Protein AF-A0A3P7IN77-F1 (afdb_monomer)

Radius of gyration: 18.6 Å; Cα contacts (8 Å, |Δi|>4): 151; chains: 1; bounding box: 54×44×44 Å

Solvent-accessible surface area (backbone atoms only — not comparable to full-atom values): 8503 Å² total; per-residue (Å²): 142,80,86,75,87,68,77,48,70,75,56,51,41,62,59,44,62,80,47,66,38,28,32,40,75,44,76,40,66,92,80,80,48,25,44,32,43,35,38,22,29,58,76,82,52,92,49,88,78,50,68,56,63,43,76,53,78,65,43,41,65,72,56,47,75,76,45,51,68,70,57,54,53,49,51,50,28,66,74,54,54,34,55,24,33,44,50,96,84,70,47,80,39,50,42,70,59,56,53,47,60,67,58,61,58,82,62,84,70,86,76,85,83,77,77,91,75,79,76,82,81,84,78,92,72,75,82,88,70,76,76,85,83,129

Structure (mmCIF, N/CA/C/O backbone):
data_AF-A0A3P7IN77-F1
#
_entry.id   AF-A0A3P7IN77-F1
#
loop_
_atom_site.group_PDB
_atom_site.id
_atom_site.type_symbol
_atom_site.label_atom_id
_atom_site.label_alt_id
_atom_site.label_comp_id
_atom_site.label_asym_id
_atom_site.label_entity_id
_atom_site.label_seq_id
_atom_site.pdbx_PDB_ins_code
_atom_site.Cartn_x
_atom_site.Cartn_y
_atom_site.Cartn_z
_atom_site.occupancy
_atom_site.B_iso_or_equiv
_atom_site.auth_seq_id
_atom_site.auth_comp_id
_atom_site.auth_asym_id
_atom_site.auth_atom_id
_atom_site.pdbx_PDB_model_num
ATOM 1 N N . MET A 1 1 ? -7.714 -29.548 -8.906 1.00 36.31 1 MET A N 1
ATOM 2 C CA . MET A 1 1 ? -6.753 -28.601 -8.298 1.00 36.31 1 MET A CA 1
ATOM 3 C C . MET A 1 1 ? -6.270 -27.653 -9.384 1.00 36.31 1 MET A C 1
ATOM 5 O O . MET A 1 1 ? -5.584 -28.099 -10.288 1.00 36.31 1 MET A O 1
ATOM 9 N N . GLY A 1 2 ? -6.676 -26.384 -9.330 1.00 31.03 2 GLY A N 1
ATOM 10 C CA . GLY A 1 2 ? -6.288 -25.341 -10.282 1.00 31.03 2 GLY A CA 1
ATOM 11 C C . GLY A 1 2 ? -6.090 -24.024 -9.534 1.00 31.03 2 GLY A C 1
ATOM 12 O O . GLY A 1 2 ? -7.048 -23.322 -9.246 1.00 31.03 2 GLY A O 1
ATOM 13 N N . ILE A 1 3 ? -4.848 -23.811 -9.097 1.00 34.19 3 ILE A N 1
ATOM 14 C CA . ILE A 1 3 ? -4.115 -22.541 -8.980 1.00 34.19 3 ILE A CA 1
ATOM 15 C C . ILE A 1 3 ? -4.899 -21.234 -9.223 1.00 34.19 3 ILE A C 1
ATOM 17 O O . ILE A 1 3 ? -5.283 -20.923 -10.341 1.00 34.19 3 ILE A O 1
ATOM 21 N N . GLY A 1 4 ? -4.986 -20.421 -8.161 1.00 36.00 4 GLY A N 1
ATOM 22 C CA . GLY A 1 4 ? -5.043 -18.960 -8.228 1.00 36.00 4 GLY A CA 1
ATOM 23 C C . GLY A 1 4 ? -6.409 -18.360 -8.541 1.00 36.00 4 GLY A C 1
ATOM 24 O O . GLY A 1 4 ? -6.672 -17.963 -9.670 1.00 36.00 4 GLY A O 1
ATOM 25 N N . THR A 1 5 ? -7.248 -18.158 -7.522 1.00 40.56 5 THR A N 1
ATOM 26 C CA . THR A 1 5 ? -8.313 -17.152 -7.614 1.00 40.56 5 THR A CA 1
ATOM 27 C C . THR A 1 5 ? -7.662 -15.774 -7.750 1.00 40.56 5 THR A C 1
ATOM 29 O O . THR A 1 5 ? -7.420 -15.096 -6.751 1.00 40.56 5 THR A O 1
ATOM 32 N N . THR A 1 6 ? -7.342 -15.347 -8.970 1.00 52.88 6 THR A N 1
ATOM 33 C CA . THR A 1 6 ? -7.071 -13.940 -9.266 1.00 52.88 6 THR A CA 1
ATOM 34 C C . THR A 1 6 ? -8.316 -13.161 -8.863 1.00 52.88 6 THR A C 1
ATOM 36 O O . THR A 1 6 ? -9.374 -13.298 -9.477 1.00 52.88 6 THR A O 1
ATOM 39 N N . PHE A 1 7 ? -8.232 -12.406 -7.767 1.00 58.50 7 PHE A N 1
ATOM 40 C CA . PHE A 1 7 ? -9.326 -11.554 -7.324 1.00 58.50 7 PHE A CA 1
ATOM 41 C C . PHE A 1 7 ? -9.583 -10.500 -8.401 1.00 58.50 7 PHE A C 1
ATOM 43 O O . PHE A 1 7 ? -8.794 -9.573 -8.579 1.00 58.50 7 PHE A O 1
ATOM 50 N N . GLY A 1 8 ? -10.680 -10.668 -9.141 1.00 66.00 8 GLY A N 1
ATOM 51 C CA . GLY A 1 8 ? -11.179 -9.636 -10.040 1.00 66.00 8 GLY A CA 1
ATOM 52 C C . GLY A 1 8 ? -11.510 -8.368 -9.254 1.00 66.00 8 GLY A C 1
ATOM 53 O O . GLY A 1 8 ? -11.942 -8.447 -8.103 1.00 66.00 8 GLY A O 1
ATOM 54 N N . ILE A 1 9 ? -11.320 -7.212 -9.888 1.00 76.31 9 ILE A N 1
ATOM 55 C CA . ILE A 1 9 ? -11.524 -5.873 -9.308 1.00 76.31 9 ILE A CA 1
ATOM 56 C C . ILE A 1 9 ? -12.890 -5.776 -8.603 1.00 76.31 9 ILE A C 1
ATOM 58 O O . ILE A 1 9 ? -12.957 -5.453 -7.424 1.00 76.31 9 ILE A O 1
ATOM 62 N N . SER A 1 10 ? -13.957 -6.244 -9.256 1.00 81.50 10 SER A N 1
ATOM 63 C CA . SER A 1 10 ? -15.320 -6.242 -8.706 1.00 81.50 10 SER A CA 1
ATOM 64 C C . SER A 1 10 ? -15.509 -7.070 -7.429 1.00 81.50 10 SER A C 1
ATOM 66 O O . SER A 1 10 ? -16.397 -6.787 -6.625 1.00 81.50 10 SER A O 1
ATOM 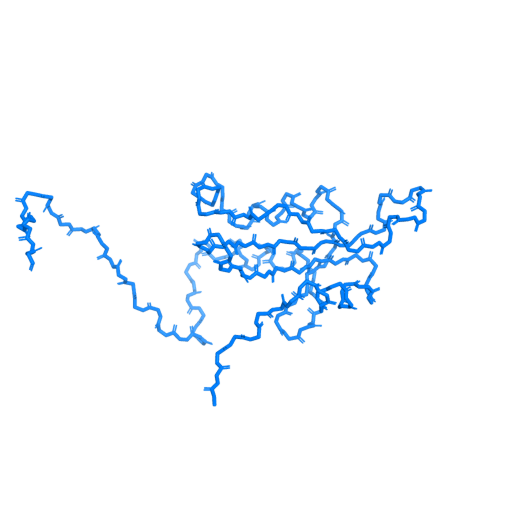68 N N . ARG A 1 11 ? -14.708 -8.123 -7.224 1.00 85.62 11 ARG A N 1
ATOM 69 C CA . ARG A 1 11 ? -14.752 -8.939 -6.002 1.00 85.62 11 ARG A CA 1
ATOM 70 C C . ARG A 1 11 ? -14.004 -8.254 -4.864 1.00 85.62 11 ARG A C 1
ATOM 72 O O . ARG A 1 11 ? -14.456 -8.326 -3.726 1.00 85.62 11 ARG A O 1
ATOM 79 N N . VAL A 1 12 ? -12.880 -7.609 -5.177 1.00 87.25 12 VAL A N 1
ATOM 80 C CA . VAL A 1 12 ? -12.102 -6.806 -4.221 1.00 87.25 12 VAL A CA 1
ATOM 81 C C . VAL A 1 12 ? -12.963 -5.677 -3.669 1.00 87.25 12 VAL A C 1
ATOM 83 O O . VAL A 1 12 ? -12.986 -5.481 -2.455 1.00 87.25 12 VAL A O 1
ATOM 86 N N . ASP A 1 13 ? -13.725 -5.011 -4.537 1.00 89.06 13 ASP A N 1
ATOM 87 C CA . ASP A 1 13 ? -14.597 -3.912 -4.130 1.00 89.06 13 ASP A CA 1
ATOM 88 C C . ASP A 1 13 ? -15.634 -4.364 -3.107 1.00 89.06 13 ASP A C 1
ATOM 90 O O . ASP A 1 13 ? -15.708 -3.809 -2.015 1.00 89.06 13 ASP A O 1
ATOM 94 N N . LYS A 1 14 ? -16.352 -5.452 -3.406 1.00 89.69 14 LYS A N 1
ATOM 95 C CA . LYS A 1 14 ? -17.353 -6.033 -2.497 1.00 89.69 14 LYS A CA 1
ATOM 96 C C . LYS A 1 14 ? -16.769 -6.441 -1.146 1.00 89.69 14 LYS A C 1
ATOM 98 O O . LYS A 1 14 ? -17.439 -6.306 -0.128 1.00 89.69 14 LYS A O 1
ATOM 103 N N . LEU A 1 15 ? -15.541 -6.963 -1.130 1.00 90.25 15 LEU A N 1
ATOM 104 C CA . LEU A 1 15 ? -14.869 -7.339 0.115 1.00 90.25 15 LEU A CA 1
ATOM 105 C C . LEU A 1 15 ? -14.520 -6.098 0.938 1.00 90.25 15 LEU A C 1
ATOM 107 O O . LEU A 1 15 ? -14.836 -6.037 2.122 1.00 90.25 15 LEU A O 1
ATOM 111 N N . LEU A 1 16 ? -13.924 -5.079 0.319 1.00 90.06 16 LEU A N 1
ATOM 112 C CA . LEU A 1 16 ? -13.561 -3.848 1.021 1.00 90.06 16 LEU A CA 1
ATOM 113 C C . LEU A 1 16 ? -14.779 -3.020 1.432 1.00 90.06 16 LEU A C 1
ATOM 115 O O . LEU A 1 16 ? -14.742 -2.371 2.475 1.00 90.06 16 LEU A O 1
ATOM 119 N N . GLU A 1 17 ? -15.881 -3.065 0.683 1.00 89.38 17 GLU A N 1
ATOM 120 C CA . GLU A 1 17 ? -17.133 -2.384 1.026 1.00 89.38 17 GLU A CA 1
ATOM 121 C C . GLU A 1 17 ? -17.641 -2.740 2.431 1.00 89.38 17 GLU A C 1
ATOM 123 O O . GLU A 1 17 ? -18.166 -1.864 3.122 1.00 89.38 17 GLU A O 1
ATOM 128 N N . GLN A 1 18 ? -17.391 -3.965 2.898 1.00 89.06 18 GLN A N 1
ATOM 129 C CA . GLN A 1 18 ? -17.789 -4.450 4.225 1.00 89.06 18 GLN A CA 1
ATOM 130 C C . GLN A 1 18 ? -16.964 -3.854 5.377 1.00 89.06 18 GLN A C 1
ATOM 132 O O . GLN A 1 18 ? -17.322 -4.002 6.547 1.00 89.06 18 GLN A O 1
ATOM 137 N N . HIS A 1 19 ? -15.871 -3.152 5.074 1.00 89.38 19 HIS A N 1
ATOM 138 C CA . HIS A 1 19 ? -14.937 -2.630 6.065 1.00 89.38 19 HIS A CA 1
ATOM 139 C C . HIS A 1 19 ? -14.861 -1.102 6.028 1.00 89.38 19 HIS A C 1
ATOM 141 O O . HIS A 1 19 ? -15.042 -0.473 4.990 1.00 89.38 19 HIS A O 1
ATOM 147 N N . LYS A 1 20 ? -14.594 -0.474 7.182 1.00 88.00 20 LYS A N 1
ATOM 148 C CA . LYS A 1 20 ? -14.452 0.995 7.292 1.00 88.00 20 LYS A CA 1
ATOM 149 C C . LYS A 1 20 ? -13.040 1.489 6.963 1.00 88.00 20 LYS A C 1
ATOM 151 O O . LYS A 1 20 ? -12.863 2.618 6.526 1.00 88.00 20 LYS A O 1
ATOM 156 N N . SER A 1 21 ? -12.035 0.658 7.207 1.00 91.88 21 SER A N 1
ATOM 157 C CA . SER A 1 21 ? -10.631 0.974 6.965 1.00 91.88 21 SER A CA 1
ATOM 158 C C . SER A 1 21 ? -9.910 -0.333 6.675 1.00 91.88 21 SER A C 1
ATOM 160 O O . SER A 1 21 ? -9.718 -1.124 7.590 1.00 91.88 21 SER A O 1
ATOM 162 N N . ALA A 1 22 ? -9.605 -0.620 5.417 1.00 94.31 22 ALA A N 1
ATOM 163 C CA . ALA A 1 22 ? -8.938 -1.857 5.036 1.00 94.31 22 ALA A CA 1
ATOM 164 C C . ALA A 1 22 ? -8.220 -1.720 3.691 1.00 94.31 22 ALA A C 1
ATOM 166 O O . ALA A 1 22 ? -8.617 -0.910 2.852 1.00 94.31 22 ALA A O 1
ATOM 167 N N . LEU A 1 23 ? -7.196 -2.544 3.474 1.00 95.00 23 LEU A N 1
ATOM 168 C CA . LEU A 1 23 ? -6.566 -2.723 2.171 1.00 95.00 23 LEU A CA 1
ATOM 169 C C . LEU A 1 23 ? -6.489 -4.194 1.769 1.00 95.00 23 LEU A C 1
ATOM 171 O O . LEU A 1 23 ? -6.422 -5.087 2.614 1.00 95.00 23 LEU A O 1
ATOM 175 N N . ILE A 1 24 ? -6.473 -4.432 0.463 1.00 94.75 24 ILE A N 1
ATOM 176 C CA . ILE A 1 24 ? -6.218 -5.733 -0.157 1.00 94.75 24 ILE A CA 1
ATOM 177 C C . ILE A 1 24 ? -5.049 -5.589 -1.125 1.00 94.75 24 ILE A C 1
ATOM 179 O O . ILE A 1 24 ? -4.970 -4.617 -1.880 1.00 94.75 24 ILE A O 1
ATOM 183 N N . MET A 1 25 ? -4.174 -6.593 -1.129 1.00 93.38 25 MET A N 1
ATOM 184 C CA . MET A 1 25 ? -3.137 -6.768 -2.141 1.00 93.38 25 MET A CA 1
ATOM 185 C C . MET A 1 25 ? -3.520 -7.898 -3.095 1.00 93.38 25 MET A C 1
ATOM 187 O O . MET A 1 25 ? -3.996 -8.951 -2.665 1.00 93.38 25 MET A O 1
ATOM 191 N N . ARG A 1 26 ? -3.282 -7.702 -4.392 1.00 89.56 26 ARG A N 1
ATOM 192 C CA . ARG A 1 26 ? -3.478 -8.734 -5.418 1.00 89.56 26 ARG A CA 1
ATOM 193 C C . ARG A 1 26 ? -2.313 -8.760 -6.394 1.00 89.56 26 ARG A C 1
ATOM 195 O O . ARG A 1 26 ? -1.786 -7.714 -6.759 1.00 89.56 26 ARG A O 1
ATOM 202 N N . LEU A 1 27 ? -1.967 -9.950 -6.869 1.00 87.62 27 LEU A N 1
ATOM 203 C CA . LEU A 1 27 ? -1.075 -10.109 -8.013 1.00 87.62 27 LEU A CA 1
ATOM 204 C C . LEU A 1 27 ? -1.870 -9.957 -9.313 1.00 87.62 27 LEU A C 1
ATOM 206 O O . LEU A 1 27 ? -3.001 -10.438 -9.423 1.00 87.62 27 LEU A O 1
ATOM 210 N N . SER A 1 28 ? -1.279 -9.280 -10.291 1.00 83.19 28 SER A N 1
ATOM 211 C CA . SER A 1 28 ? -1.863 -9.031 -11.606 1.00 83.19 28 SER A CA 1
ATOM 212 C C . SER A 1 28 ? -0.850 -9.335 -12.703 1.00 83.19 28 SER A C 1
ATOM 214 O O . SER A 1 28 ? 0.267 -8.834 -12.668 1.00 83.19 28 SER A O 1
ATOM 216 N N . PHE A 1 29 ? -1.240 -10.115 -13.712 1.00 78.88 29 PHE A N 1
ATOM 217 C CA . PHE A 1 29 ? -0.368 -10.450 -14.849 1.00 78.88 29 PHE A CA 1
ATOM 218 C C . PHE A 1 29 ? -0.573 -9.553 -16.073 1.00 78.88 29 PHE A C 1
ATOM 220 O O . PHE A 1 29 ? 0.150 -9.695 -17.052 1.00 78.88 29 PHE A O 1
ATOM 227 N N . VAL A 1 30 ? -1.515 -8.604 -16.012 1.00 72.81 30 VAL A N 1
ATOM 228 C CA . VAL A 1 30 ? -1.908 -7.748 -17.150 1.00 72.81 30 VAL A CA 1
ATOM 229 C C . VAL A 1 30 ? -0.717 -6.992 -17.760 1.00 72.81 30 VAL A C 1
ATOM 231 O O . VAL A 1 30 ? -0.705 -6.740 -18.957 1.00 72.81 30 VAL A O 1
ATOM 234 N N . THR A 1 31 ? 0.305 -6.676 -16.961 1.00 68.12 31 THR A N 1
ATOM 235 C CA . THR A 1 31 ? 1.492 -5.912 -17.382 1.00 68.12 31 THR A CA 1
ATOM 236 C C . THR A 1 31 ? 2.806 -6.602 -16.991 1.00 68.12 31 THR A C 1
ATOM 238 O O . THR A 1 31 ? 3.742 -5.939 -16.555 1.00 68.12 31 THR A O 1
ATOM 241 N N . GLY A 1 32 ? 2.878 -7.935 -17.082 1.00 70.31 32 GLY A N 1
ATOM 242 C CA . GLY A 1 32 ? 4.124 -8.675 -16.807 1.00 70.31 32 GLY A CA 1
ATOM 243 C C . GLY A 1 32 ? 4.398 -8.979 -15.327 1.00 70.31 32 GLY A C 1
ATOM 244 O O . GLY A 1 32 ? 5.537 -9.245 -14.962 1.00 70.31 32 GLY A O 1
ATOM 245 N N . GLY A 1 33 ? 3.359 -8.976 -14.485 1.00 82.25 33 GLY A N 1
ATOM 246 C CA . GLY A 1 33 ? 3.462 -9.285 -13.055 1.00 82.25 33 GLY A CA 1
ATOM 247 C C . GLY A 1 33 ? 3.628 -8.028 -12.204 1.00 82.25 33 GLY A C 1
ATOM 248 O O . GLY A 1 33 ? 4.716 -7.477 -12.076 1.00 82.25 33 GLY A O 1
ATOM 249 N N . THR A 1 34 ? 2.532 -7.574 -11.605 1.00 89.44 34 THR A N 1
ATOM 250 C CA . THR A 1 34 ? 2.483 -6.396 -10.735 1.00 89.44 34 THR A CA 1
ATOM 251 C C . THR A 1 34 ? 1.698 -6.687 -9.464 1.00 89.44 34 THR A C 1
ATOM 253 O O . THR A 1 34 ? 0.828 -7.565 -9.432 1.00 89.44 34 THR A O 1
ATOM 256 N N . ILE A 1 35 ? 2.000 -5.941 -8.403 1.00 91.81 35 ILE A N 1
ATOM 257 C CA . ILE A 1 35 ? 1.232 -5.956 -7.157 1.00 91.81 35 ILE A CA 1
ATOM 258 C C . ILE A 1 35 ? 0.269 -4.776 -7.203 1.00 91.81 35 ILE A C 1
ATOM 260 O O . ILE A 1 35 ? 0.686 -3.624 -7.264 1.00 91.81 35 ILE A O 1
ATOM 264 N N . CYS A 1 36 ? -1.030 -5.039 -7.182 1.00 92.06 36 CYS A N 1
ATOM 265 C CA . CYS A 1 36 ? -2.034 -3.988 -7.100 1.00 92.06 36 CYS A CA 1
ATOM 266 C C . CYS A 1 36 ? -2.550 -3.874 -5.670 1.00 92.06 36 CYS A C 1
ATOM 268 O O . CYS A 1 36 ? -2.864 -4.882 -5.029 1.00 92.06 36 CYS A O 1
ATOM 270 N N . PHE A 1 37 ? -2.709 -2.637 -5.218 1.00 93.69 37 PHE A N 1
ATOM 271 C CA . PHE A 1 37 ? -3.314 -2.308 -3.938 1.00 93.69 37 PHE A CA 1
ATOM 272 C C . PHE A 1 37 ? -4.713 -1.758 -4.168 1.00 93.69 37 PHE A C 1
ATOM 274 O O . PHE A 1 37 ? -4.977 -1.035 -5.131 1.00 93.69 37 PHE A O 1
ATOM 281 N N . THR A 1 38 ? -5.639 -2.117 -3.294 1.00 93.50 38 THR A N 1
ATOM 282 C CA . THR A 1 38 ? -6.944 -1.463 -3.218 1.00 93.50 38 THR A CA 1
ATOM 283 C C . THR A 1 38 ? -7.204 -1.105 -1.774 1.00 93.50 38 THR A C 1
ATOM 285 O O . THR A 1 38 ? -7.045 -1.953 -0.898 1.00 93.50 38 THR A O 1
ATOM 288 N N . VAL A 1 39 ? -7.551 0.152 -1.533 1.00 93.31 39 VAL A N 1
ATOM 289 C CA . VAL A 1 39 ? -7.683 0.729 -0.197 1.00 93.31 39 VAL A CA 1
ATOM 290 C C . VAL A 1 39 ? -9.089 1.270 -0.005 1.00 93.31 39 VAL A C 1
ATOM 292 O O . VAL A 1 39 ? -9.710 1.773 -0.935 1.00 93.31 39 VAL A O 1
ATOM 295 N N . LYS A 1 40 ? -9.600 1.193 1.215 1.00 91.56 40 LYS A N 1
ATOM 296 C CA . LYS A 1 40 ? -10.774 1.943 1.652 1.00 91.56 40 LYS A CA 1
ATOM 297 C C . LYS A 1 40 ? -10.475 2.506 3.027 1.00 91.56 40 LYS A C 1
ATOM 299 O O . LYS A 1 40 ? -10.033 1.766 3.904 1.00 91.56 40 LYS A O 1
ATOM 304 N N . SER A 1 41 ? -10.742 3.790 3.232 1.00 86.12 41 SER A N 1
ATOM 305 C CA . SER A 1 41 ? -10.548 4.451 4.518 1.00 86.12 41 SER A CA 1
ATOM 306 C C . SER A 1 41 ? -11.544 5.588 4.690 1.00 86.12 41 SER A C 1
ATOM 308 O O . SER A 1 41 ? -11.685 6.431 3.814 1.00 86.12 41 SER A O 1
ATOM 310 N N . THR A 1 42 ? -12.214 5.639 5.840 1.00 80.19 42 THR A N 1
ATOM 311 C CA . THR A 1 42 ? -13.086 6.7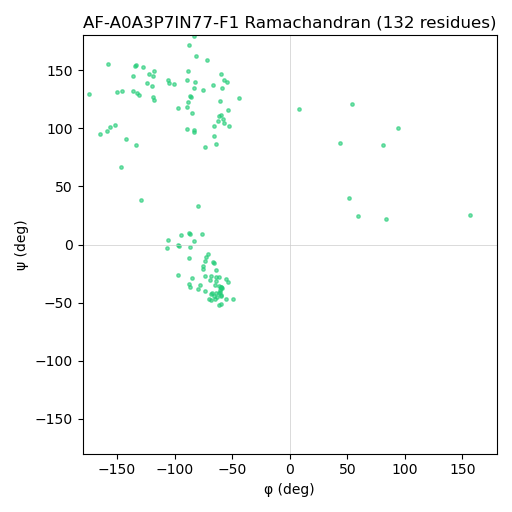65 6.215 1.00 80.19 42 THR A CA 1
ATOM 312 C C . THR A 1 42 ? -12.329 7.892 6.923 1.00 80.19 42 THR A C 1
ATOM 314 O O . THR A 1 42 ? -12.947 8.763 7.521 1.00 80.19 42 THR A O 1
ATOM 317 N N . ALA A 1 43 ? -10.994 7.860 6.961 1.00 69.81 43 ALA A N 1
ATOM 318 C CA . ALA A 1 43 ? -10.211 8.869 7.676 1.00 69.81 43 ALA A CA 1
ATOM 319 C C . ALA A 1 43 ? -10.174 10.226 6.952 1.00 69.81 43 ALA A C 1
ATOM 321 O O . ALA A 1 43 ? -10.044 11.258 7.601 1.00 69.81 43 ALA A O 1
ATOM 322 N N . HIS A 1 44 ? -10.317 10.217 5.623 1.00 61.09 44 HIS A N 1
ATOM 323 C CA .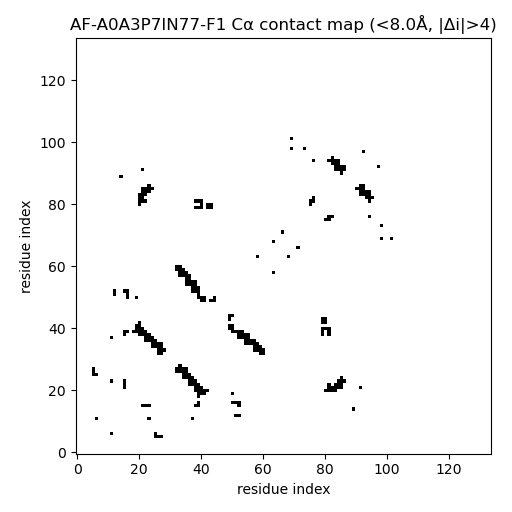 HIS A 1 44 ? -10.259 11.411 4.772 1.00 61.09 44 HIS A CA 1
ATOM 324 C C . HIS A 1 44 ? -11.644 12.023 4.482 1.00 61.09 44 HIS A C 1
ATOM 326 O O . HIS A 1 44 ? -11.770 12.920 3.651 1.00 61.09 44 HIS A O 1
ATOM 332 N N . THR A 1 45 ? -12.717 11.555 5.135 1.00 56.00 45 THR A N 1
ATOM 333 C CA . THR A 1 45 ? -14.089 11.956 4.781 1.00 56.00 45 THR A CA 1
ATOM 334 C C . THR A 1 45 ? -14.556 13.204 5.536 1.00 56.00 45 THR A C 1
ATOM 336 O O . THR A 1 45 ? -15.065 13.106 6.652 1.00 56.00 45 THR A O 1
ATOM 339 N N . LEU A 1 46 ? -14.478 14.358 4.868 1.00 56.19 46 LEU A N 1
ATOM 340 C CA . LEU A 1 46 ? -15.532 15.388 4.919 1.00 56.19 46 LEU A CA 1
ATOM 341 C C . LEU A 1 46 ? -16.622 15.134 3.849 1.00 56.19 46 LEU A C 1
ATOM 343 O O . LEU A 1 46 ? -17.684 15.742 3.904 1.00 56.19 46 LEU A O 1
ATOM 347 N N . ASP A 1 47 ? -16.383 14.218 2.899 1.00 54.28 47 ASP A N 1
ATOM 348 C CA . ASP A 1 47 ? -17.258 13.944 1.751 1.00 54.28 47 ASP A CA 1
ATOM 349 C C . ASP A 1 47 ? -17.775 12.488 1.755 1.00 54.28 47 ASP A C 1
ATOM 351 O O . ASP A 1 47 ? -17.004 11.526 1.825 1.00 54.28 47 ASP A O 1
ATOM 355 N N . HIS A 1 48 ? -19.095 12.304 1.664 1.00 52.50 48 HIS A N 1
ATOM 356 C CA . HIS A 1 48 ? -19.779 11.003 1.714 1.00 52.50 48 HIS A CA 1
ATOM 357 C C . HIS A 1 48 ? -19.485 10.091 0.506 1.00 52.50 48 HIS A C 1
ATOM 359 O O . HIS A 1 48 ? -19.727 8.879 0.573 1.00 52.50 48 HIS A O 1
ATOM 365 N N . ARG A 1 49 ? -18.920 10.634 -0.585 1.00 53.78 49 ARG A N 1
ATOM 366 C CA . ARG A 1 49 ? -18.445 9.838 -1.734 1.00 53.78 49 ARG A CA 1
ATOM 367 C C . ARG A 1 49 ? -17.131 9.094 -1.465 1.00 53.78 49 ARG A C 1
ATOM 369 O O . ARG A 1 49 ? -16.868 8.101 -2.143 1.00 53.78 49 ARG A O 1
ATOM 376 N N . ALA A 1 50 ? -16.358 9.484 -0.448 1.00 58.03 50 ALA A N 1
ATOM 377 C CA . ALA A 1 50 ? -15.084 8.853 -0.070 1.00 58.03 50 ALA A CA 1
ATOM 378 C C . ALA A 1 50 ? -15.254 7.547 0.745 1.00 58.03 50 ALA A C 1
ATOM 380 O O . ALA A 1 50 ? -14.455 7.205 1.611 1.00 58.03 50 ALA A O 1
ATOM 381 N N . THR A 1 51 ? -16.319 6.791 0.462 1.00 69.44 51 THR A N 1
ATOM 382 C CA . THR A 1 51 ? -16.621 5.491 1.088 1.00 69.44 51 THR A CA 1
ATOM 383 C C . THR A 1 51 ? -16.372 4.303 0.158 1.00 69.44 51 THR A C 1
ATOM 385 O O . THR A 1 51 ? -16.533 3.154 0.579 1.00 69.44 51 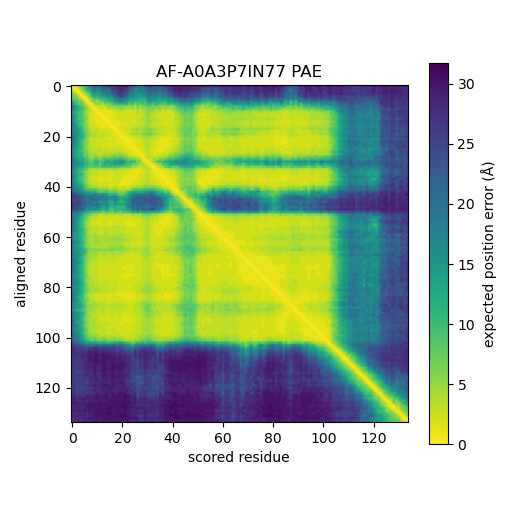THR A O 1
ATOM 388 N N . ARG A 1 52 ? -15.980 4.551 -1.097 1.00 83.69 52 ARG A N 1
ATOM 389 C CA . ARG A 1 52 ? -15.700 3.494 -2.073 1.00 83.69 52 ARG A CA 1
ATOM 390 C C . ARG A 1 52 ? -14.241 3.035 -2.009 1.00 83.69 52 ARG A C 1
ATOM 392 O O . ARG A 1 52 ? -13.372 3.842 -1.684 1.00 83.69 52 ARG A O 1
ATOM 399 N N . PRO A 1 53 ? -13.969 1.761 -2.322 1.00 89.75 53 PRO A N 1
ATOM 400 C CA . PRO A 1 53 ? -12.612 1.284 -2.550 1.00 89.75 53 PRO A CA 1
ATOM 401 C C . PRO A 1 53 ? -11.915 2.071 -3.671 1.00 89.75 53 PRO A C 1
ATOM 403 O O . PRO A 1 53 ? -12.535 2.435 -4.670 1.00 89.75 53 PRO A O 1
ATOM 406 N N . ILE A 1 54 ? -10.624 2.337 -3.491 1.00 90.06 54 ILE A N 1
ATOM 407 C CA . ILE A 1 54 ? -9.755 3.067 -4.414 1.00 90.06 54 ILE A CA 1
ATOM 408 C C . ILE A 1 54 ? -8.656 2.109 -4.864 1.00 90.06 54 ILE A C 1
ATOM 410 O O . ILE A 1 54 ? -7.940 1.544 -4.034 1.00 90.06 54 ILE A O 1
ATOM 414 N N . HIS A 1 55 ? -8.507 1.922 -6.174 1.00 90.81 55 HIS A N 1
ATOM 415 C CA . HIS A 1 55 ? -7.410 1.139 -6.737 1.00 90.81 55 HIS A CA 1
ATOM 416 C C . HIS A 1 55 ? -6.209 2.042 -6.978 1.00 90.81 55 HIS A C 1
ATOM 418 O O . HIS A 1 55 ? -6.305 3.020 -7.717 1.00 90.81 55 HIS A O 1
ATOM 424 N N . LEU A 1 56 ? -5.081 1.693 -6.371 1.00 91.38 56 LEU A N 1
ATOM 425 C CA . LEU A 1 56 ? -3.827 2.394 -6.607 1.00 91.38 56 LEU A CA 1
ATOM 426 C C . LEU A 1 56 ? -3.171 1.885 -7.893 1.00 91.38 56 LEU A C 1
ATOM 428 O O . LEU A 1 56 ? -3.480 0.789 -8.37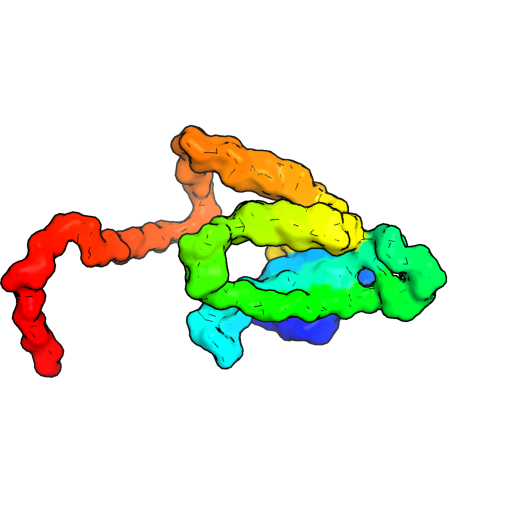9 1.00 91.38 56 LEU A O 1
ATOM 432 N N . GLU A 1 57 ? -2.236 2.672 -8.423 1.00 90.38 57 GLU A N 1
ATOM 433 C C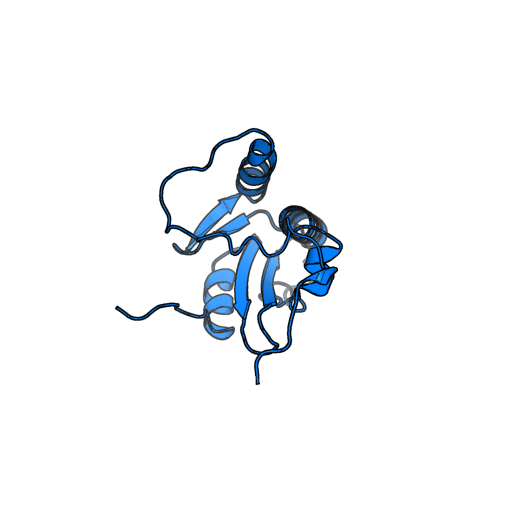A . GLU A 1 57 ? -1.413 2.238 -9.548 1.00 90.38 57 GLU A CA 1
ATOM 434 C C . GLU A 1 57 ? -0.708 0.906 -9.237 1.00 90.38 57 GLU A C 1
ATOM 436 O O . GLU A 1 57 ? -0.214 0.715 -8.119 1.00 90.38 57 GLU A O 1
ATOM 441 N N . PRO A 1 58 ? -0.624 -0.021 -10.209 1.00 90.62 58 PRO A N 1
ATOM 442 C CA . PRO A 1 58 ? 0.123 -1.253 -10.026 1.00 90.62 58 PRO A CA 1
ATOM 443 C C . PRO A 1 58 ? 1.594 -0.982 -9.698 1.00 90.62 58 PRO A C 1
ATOM 445 O O . PRO A 1 58 ? 2.267 -0.181 -10.346 1.00 90.62 58 PRO A O 1
ATOM 448 N N . LEU A 1 59 ? 2.103 -1.700 -8.704 1.00 91.38 59 LEU A N 1
ATOM 449 C CA . LEU A 1 59 ? 3.507 -1.714 -8.347 1.00 91.38 59 LEU A CA 1
ATOM 450 C C . LEU A 1 59 ? 4.231 -2.742 -9.218 1.00 91.38 59 LEU A C 1
ATOM 452 O O . LEU A 1 59 ? 3.969 -3.945 -9.125 1.00 91.38 59 LEU A O 1
ATOM 456 N N . ASP A 1 60 ? 5.115 -2.257 -10.082 1.00 90.31 60 ASP A N 1
ATOM 457 C CA . ASP A 1 60 ? 5.960 -3.085 -10.935 1.00 90.31 60 ASP A CA 1
ATOM 458 C C . ASP A 1 60 ? 7.270 -3.498 -10.245 1.00 90.31 60 ASP A C 1
ATOM 460 O O . ASP A 1 60 ? 7.626 -3.035 -9.155 1.00 90.31 60 ASP A O 1
ATOM 464 N N . LEU A 1 61 ? 8.002 -4.401 -10.899 1.00 87.00 61 LEU A N 1
ATOM 465 C CA . LEU A 1 61 ? 9.284 -4.895 -10.400 1.00 87.00 61 LEU A CA 1
ATOM 466 C C . LEU A 1 61 ? 10.349 -3.792 -10.318 1.00 87.00 61 LEU A C 1
ATOM 468 O O . LEU A 1 61 ? 11.192 -3.831 -9.427 1.00 87.00 61 LEU A O 1
ATOM 472 N N . LYS A 1 62 ? 10.302 -2.785 -11.199 1.00 88.12 62 LYS A N 1
ATOM 473 C CA . LYS A 1 62 ? 11.267 -1.676 -11.205 1.00 88.12 62 LYS A CA 1
ATOM 474 C C . LYS A 1 62 ? 11.116 -0.804 -9.956 1.00 88.12 62 LYS A C 1
ATOM 476 O O . LYS A 1 62 ? 12.109 -0.428 -9.334 1.00 88.12 62 LYS A O 1
ATOM 481 N N . ARG A 1 63 ? 9.877 -0.518 -9.550 1.00 88.31 63 ARG A N 1
ATOM 482 C CA . ARG A 1 63 ? 9.565 0.192 -8.304 1.00 88.31 63 ARG A CA 1
ATOM 483 C C . ARG A 1 63 ? 10.001 -0.636 -7.086 1.00 88.31 63 ARG A C 1
ATOM 485 O O . ARG A 1 63 ? 10.646 -0.094 -6.190 1.00 88.31 63 ARG A O 1
ATOM 492 N N . LEU A 1 64 ? 9.772 -1.954 -7.099 1.00 87.75 64 LEU A N 1
ATOM 493 C CA . LEU A 1 64 ? 10.214 -2.866 -6.028 1.00 87.75 64 LEU A CA 1
ATOM 494 C C . LEU A 1 64 ? 11.740 -2.975 -5.871 1.00 87.75 64 LEU A C 1
ATOM 496 O O . LEU A 1 64 ? 12.213 -3.224 -4.765 1.00 87.75 64 LEU A O 1
ATOM 500 N N . GLN A 1 65 ? 12.515 -2.768 -6.940 1.00 88.44 65 GLN A N 1
ATOM 501 C CA . GLN A 1 65 ? 13.981 -2.691 -6.854 1.00 88.44 65 GLN A CA 1
ATOM 502 C C . GLN A 1 65 ? 14.464 -1.434 -6.118 1.00 88.44 65 GLN A C 1
ATOM 504 O O . GLN A 1 65 ? 15.544 -1.443 -5.539 1.00 88.44 65 GLN A O 1
ATOM 509 N N . THR A 1 66 ? 13.674 -0.356 -6.143 1.00 91.56 66 THR A N 1
ATOM 510 C CA . THR A 1 66 ? 14.031 0.925 -5.510 1.00 91.56 66 THR A CA 1
ATOM 511 C C . THR A 1 66 ? 13.618 0.960 -4.040 1.00 91.56 66 THR A C 1
ATOM 513 O O . THR A 1 66 ? 14.312 1.543 -3.208 1.00 91.56 66 THR A O 1
ATOM 516 N 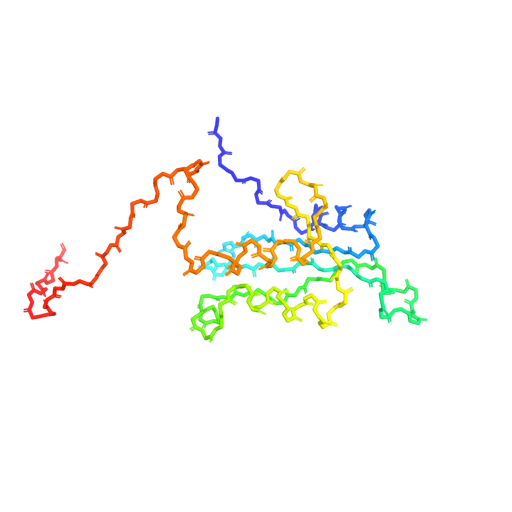N . LYS A 1 67 ? 12.475 0.352 -3.710 1.00 89.69 67 LYS A N 1
ATOM 517 C CA . LYS A 1 67 ? 11.920 0.316 -2.357 1.00 89.69 67 LYS A CA 1
ATOM 518 C C . LYS A 1 67 ? 11.210 -1.013 -2.125 1.00 89.69 67 LYS A C 1
ATOM 520 O O . LYS A 1 67 ? 10.421 -1.463 -2.952 1.00 89.69 67 LYS A O 1
ATOM 525 N N . CYS A 1 68 ? 11.491 -1.658 -0.997 1.00 89.12 68 CYS A N 1
ATOM 526 C CA . CYS A 1 68 ? 10.946 -2.982 -0.728 1.00 89.12 68 CYS A CA 1
ATOM 527 C C . CYS A 1 68 ? 9.435 -2.938 -0.422 1.00 89.12 68 CYS A C 1
ATOM 529 O O . CYS A 1 68 ? 8.882 -1.913 -0.012 1.00 89.12 68 CYS A O 1
ATOM 531 N N . LEU A 1 69 ? 8.752 -4.076 -0.597 1.00 91.50 69 LEU A N 1
ATOM 532 C CA . LEU A 1 69 ? 7.294 -4.164 -0.457 1.00 91.50 69 LEU A CA 1
ATOM 533 C C . LEU A 1 69 ? 6.795 -3.765 0.943 1.00 91.50 69 LEU A C 1
ATOM 535 O O . LEU A 1 69 ? 5.747 -3.129 1.039 1.00 91.50 69 LEU A O 1
ATOM 539 N N . LYS A 1 70 ? 7.534 -4.098 2.018 1.00 92.88 70 LYS A N 1
ATOM 540 C CA . LYS A 1 70 ? 7.146 -3.723 3.395 1.00 92.88 70 LYS A CA 1
ATOM 541 C C . LYS A 1 70 ? 7.064 -2.207 3.562 1.00 92.88 70 LYS A C 1
ATOM 543 O O . LYS A 1 70 ? 6.138 -1.714 4.200 1.00 92.88 70 LYS A O 1
ATOM 548 N N . ASP A 1 71 ? 7.988 -1.469 2.955 1.00 92.50 71 ASP A N 1
ATOM 549 C CA . ASP A 1 71 ? 8.020 -0.021 3.099 1.00 92.50 71 ASP A CA 1
ATOM 550 C C . ASP A 1 71 ? 6.963 0.639 2.211 1.00 92.50 71 ASP A C 1
ATOM 552 O O . ASP A 1 71 ? 6.348 1.609 2.635 1.00 92.50 71 ASP A O 1
ATOM 556 N N . TYR A 1 72 ? 6.679 0.090 1.023 1.00 94.44 72 TYR A N 1
ATOM 557 C CA . TYR A 1 72 ? 5.513 0.512 0.235 1.00 94.44 72 TYR A CA 1
ATOM 558 C C . TYR A 1 72 ? 4.199 0.291 0.991 1.00 94.44 72 TYR A C 1
ATOM 560 O O . TYR A 1 72 ? 3.342 1.172 1.007 1.00 94.44 72 TYR A O 1
ATOM 568 N N . LEU A 1 73 ? 4.037 -0.866 1.639 1.00 94.50 73 LEU A N 1
ATOM 569 C CA . LEU A 1 73 ? 2.853 -1.160 2.445 1.00 94.50 73 LEU A CA 1
ATOM 570 C C . LEU A 1 73 ? 2.709 -0.172 3.612 1.00 94.50 73 LEU A C 1
ATOM 572 O O . LEU A 1 73 ? 1.598 0.295 3.866 1.00 94.50 73 LEU A O 1
ATOM 576 N N . ARG A 1 74 ? 3.816 0.164 4.292 1.00 94.88 74 ARG A N 1
ATOM 577 C CA . ARG A 1 74 ? 3.841 1.167 5.368 1.00 94.88 74 ARG A CA 1
ATOM 578 C C . ARG A 1 74 ? 3.423 2.544 4.853 1.00 94.88 74 ARG A C 1
ATOM 580 O O . ARG A 1 74 ? 2.478 3.114 5.386 1.00 94.88 74 ARG A O 1
ATOM 587 N N . ASP A 1 75 ? 4.054 3.024 3.783 1.00 94.31 75 ASP A N 1
ATOM 588 C CA . ASP A 1 75 ? 3.737 4.320 3.176 1.00 94.31 75 ASP A CA 1
ATOM 589 C C . ASP A 1 75 ? 2.256 4.432 2.794 1.00 94.31 75 ASP A C 1
ATOM 591 O O . ASP A 1 75 ? 1.608 5.430 3.101 1.00 94.31 75 ASP A O 1
ATOM 595 N N . ILE A 1 76 ? 1.710 3.401 2.137 1.00 93.69 76 ILE A N 1
ATOM 596 C CA . ILE A 1 76 ? 0.302 3.376 1.722 1.00 93.69 76 ILE A CA 1
ATOM 597 C C . ILE A 1 76 ? -0.610 3.413 2.949 1.00 93.69 76 ILE A C 1
ATOM 599 O O . ILE A 1 76 ? -1.575 4.173 2.974 1.00 93.69 76 ILE A O 1
ATOM 603 N N . ALA A 1 77 ? -0.315 2.616 3.979 1.00 92.56 77 ALA A N 1
ATOM 604 C CA . ALA A 1 77 ? -1.106 2.602 5.203 1.00 92.56 77 ALA A CA 1
ATOM 605 C C . ALA A 1 77 ? -1.115 3.973 5.896 1.00 92.56 77 ALA A C 1
ATOM 607 O O . ALA A 1 77 ? -2.173 4.428 6.339 1.00 92.56 77 ALA A O 1
ATOM 608 N N . ASP A 1 78 ? 0.033 4.649 5.934 1.00 91.69 78 ASP A N 1
ATOM 609 C CA . ASP A 1 78 ? 0.191 5.955 6.571 1.00 91.69 78 ASP A CA 1
ATOM 610 C C . ASP A 1 78 ? -0.453 7.093 5.766 1.00 91.69 78 ASP A C 1
ATOM 612 O O . ASP A 1 78 ? -1.077 7.984 6.363 1.00 91.69 78 ASP A O 1
ATOM 616 N N . ALA A 1 79 ? -0.336 7.064 4.435 1.00 91.12 79 ALA A N 1
ATOM 617 C CA . ALA A 1 79 ? -0.924 8.052 3.529 1.00 91.12 79 ALA A CA 1
ATOM 618 C C . ALA A 1 79 ? -2.455 7.927 3.472 1.00 91.12 79 ALA A C 1
ATOM 620 O O . ALA A 1 79 ? -3.182 8.907 3.653 1.00 91.12 79 ALA A O 1
ATOM 621 N N . GLU A 1 80 ? -2.955 6.702 3.322 1.00 89.50 80 GLU A N 1
ATOM 622 C CA . GLU A 1 80 ? -4.388 6.407 3.200 1.00 89.50 80 GLU A CA 1
ATOM 623 C C . GLU A 1 80 ? -5.073 6.228 4.567 1.00 89.50 80 GLU A C 1
ATOM 625 O O . GLU A 1 80 ? -6.287 6.014 4.655 1.00 89.50 80 GLU A O 1
ATOM 630 N N . LYS A 1 81 ? -4.304 6.316 5.664 1.00 89.81 81 LYS A N 1
ATOM 631 C CA . LYS A 1 81 ? -4.767 6.108 7.048 1.00 89.81 81 LYS A CA 1
ATOM 632 C C . LYS A 1 81 ? -5.520 4.784 7.213 1.00 89.81 81 LYS A C 1
ATOM 634 O O . LYS A 1 81 ? -6.550 4.705 7.894 1.00 89.81 81 LYS A O 1
ATOM 639 N N . VAL A 1 82 ? -5.023 3.738 6.560 1.00 91.62 82 VAL A N 1
ATOM 640 C CA . VAL A 1 82 ? -5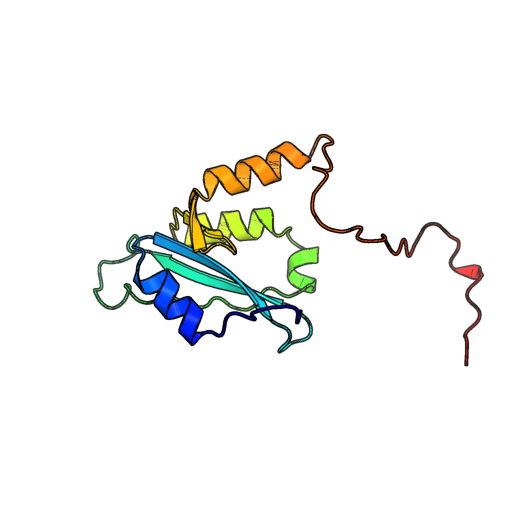.611 2.401 6.622 1.00 91.62 82 VAL A CA 1
ATOM 641 C C . VAL A 1 82 ? -5.105 1.686 7.870 1.00 91.62 82 VAL A C 1
ATOM 643 O O . VAL A 1 82 ? -3.918 1.706 8.176 1.00 91.62 82 VAL A O 1
ATOM 646 N N . LYS A 1 83 ? -6.012 1.035 8.602 1.00 93.69 83 LYS A N 1
ATOM 647 C CA . LYS A 1 83 ? -5.687 0.327 9.851 1.00 93.69 83 LYS A CA 1
ATOM 648 C C . LYS A 1 83 ? -5.477 -1.175 9.664 1.00 93.69 83 LYS A C 1
ATOM 650 O O . LYS A 1 83 ? -4.774 -1.798 10.460 1.00 93.69 83 LYS A O 1
ATOM 655 N N . TYR A 1 84 ? -6.092 -1.756 8.637 1.00 95.62 84 TYR A N 1
ATOM 656 C CA . TYR A 1 84 ? -6.167 -3.202 8.473 1.00 95.62 84 TYR A CA 1
ATOM 657 C C . TYR A 1 84 ? -5.845 -3.666 7.054 1.00 95.62 84 TYR A C 1
ATOM 659 O O . TYR A 1 84 ? -6.066 -2.950 6.081 1.00 95.62 84 TYR A O 1
ATOM 667 N N . ILE A 1 85 ? -5.367 -4.897 6.943 1.00 95.19 85 ILE A N 1
ATOM 668 C CA . ILE A 1 85 ? -5.164 -5.611 5.689 1.00 95.19 85 ILE A CA 1
ATOM 669 C C . ILE A 1 85 ? -6.009 -6.884 5.697 1.00 95.19 85 ILE A C 1
ATOM 671 O O . ILE A 1 85 ? -6.074 -7.582 6.710 1.00 95.19 85 ILE A O 1
ATOM 675 N N . LEU A 1 86 ? -6.670 -7.180 4.579 1.00 94.25 86 LEU A N 1
ATOM 676 C CA . LEU A 1 86 ? -7.316 -8.473 4.379 1.00 94.25 86 LEU A CA 1
ATOM 677 C C . LEU A 1 86 ? -6.308 -9.469 3.812 1.00 94.25 86 LEU A C 1
ATOM 679 O O . LEU A 1 86 ? -5.666 -9.212 2.791 1.00 94.25 86 LEU A O 1
ATOM 683 N N . ASN A 1 87 ? -6.201 -10.622 4.464 1.00 88.81 87 ASN A N 1
ATOM 684 C CA . ASN A 1 87 ? -5.389 -11.730 3.977 1.00 88.81 87 ASN A CA 1
ATOM 685 C C . ASN A 1 87 ? -6.146 -12.582 2.932 1.00 88.81 87 ASN A C 1
ATOM 687 O O . ASN A 1 87 ? -7.312 -12.344 2.608 1.00 88.81 87 ASN A O 1
ATOM 691 N N . SER A 1 88 ? -5.486 -13.618 2.412 1.00 82.94 88 SER A N 1
ATOM 692 C CA . SER A 1 88 ? -6.065 -14.550 1.432 1.00 82.94 88 SER A CA 1
ATOM 693 C C . SER A 1 88 ? -7.252 -15.365 1.963 1.00 82.94 88 SER A C 1
ATOM 695 O O . SER A 1 88 ? -8.072 -15.820 1.170 1.00 82.94 88 SER A O 1
ATOM 697 N N . ALA A 1 89 ? -7.373 -15.515 3.284 1.00 86.81 89 ALA A N 1
ATOM 698 C CA . ALA A 1 89 ? -8.514 -16.132 3.959 1.00 86.81 89 ALA A CA 1
ATOM 699 C C . ALA A 1 89 ? -9.654 -15.131 4.248 1.00 86.81 89 ALA A C 1
ATOM 701 O O . ALA A 1 89 ? -10.602 -15.469 4.953 1.00 86.81 89 ALA A O 1
ATOM 702 N N . HIS A 1 90 ? -9.567 -13.907 3.712 1.00 85.00 90 HIS A N 1
ATOM 703 C CA . HIS A 1 90 ? -10.489 -12.790 3.953 1.00 85.00 90 HIS A CA 1
ATOM 704 C C . HIS A 1 90 ? -10.590 -12.363 5.424 1.00 85.00 90 HIS A C 1
ATOM 706 O O . HIS A 1 90 ? -11.590 -11.785 5.849 1.00 85.00 90 HIS A O 1
ATOM 712 N N . GLN A 1 91 ? -9.560 -12.640 6.215 1.00 90.19 91 GLN A N 1
ATOM 713 C CA . GLN A 1 91 ? -9.488 -12.199 7.598 1.00 90.19 91 GLN A CA 1
ATOM 714 C C . GLN A 1 91 ? -8.836 -10.825 7.658 1.00 90.19 91 GLN A C 1
ATOM 716 O O . GLN A 1 91 ? -7.875 -10.542 6.942 1.00 90.19 91 GLN A O 1
ATOM 721 N N . VAL A 1 92 ? -9.362 -9.987 8.543 1.00 93.38 92 VAL A N 1
ATOM 722 C CA . VAL A 1 92 ? -8.891 -8.624 8.769 1.00 93.38 92 VAL A CA 1
ATOM 723 C C . VAL A 1 92 ? -7.803 -8.655 9.839 1.00 93.38 92 VAL A C 1
ATOM 725 O O . VAL A 1 92 ? -8.069 -9.038 10.976 1.00 93.38 92 VAL A O 1
ATOM 728 N N . ILE A 1 93 ? -6.590 -8.238 9.484 1.00 95.62 93 ILE A N 1
ATOM 729 C CA . ILE A 1 93 ? -5.419 -8.207 10.375 1.00 95.62 93 ILE A CA 1
ATOM 730 C C . ILE A 1 93 ? -4.943 -6.761 10.496 1.00 95.62 93 ILE A C 1
ATOM 732 O O . ILE A 1 93 ? -5.035 -6.000 9.529 1.00 95.62 93 ILE A O 1
ATOM 736 N N . ARG A 1 94 ? -4.446 -6.335 11.664 1.00 95.69 94 ARG A N 1
ATOM 737 C CA . ARG A 1 94 ? -3.884 -4.980 11.785 1.00 95.69 94 ARG A CA 1
ATOM 738 C C . ARG A 1 94 ? -2.623 -4.868 10.944 1.00 95.69 94 ARG A C 1
ATOM 740 O O . ARG A 1 94 ? -1.753 -5.733 10.993 1.00 95.69 94 ARG A O 1
ATOM 747 N N . ILE A 1 95 ? -2.479 -3.756 10.231 1.00 94.00 95 ILE A N 1
ATOM 748 C CA . ILE A 1 95 ? -1.283 -3.527 9.408 1.00 94.00 95 ILE A CA 1
ATOM 749 C C . ILE A 1 95 ? -0.023 -3.486 10.274 1.00 94.00 95 ILE A C 1
ATOM 751 O O . ILE A 1 95 ? 1.005 -4.015 9.873 1.00 94.00 95 ILE A O 1
ATOM 755 N N . THR A 1 96 ? -0.111 -2.938 11.485 1.00 93.50 96 THR A N 1
ATOM 756 C CA . THR A 1 96 ? 1.007 -2.904 12.437 1.00 93.50 96 THR A CA 1
ATOM 757 C C . THR A 1 96 ? 1.506 -4.300 12.811 1.00 93.50 96 THR A C 1
ATOM 759 O O . THR A 1 96 ? 2.709 -4.493 12.927 1.00 93.50 96 THR A O 1
ATOM 762 N N . GLU A 1 97 ? 0.603 -5.276 12.956 1.00 93.88 97 GLU A N 1
ATOM 763 C CA . GLU A 1 97 ? 0.959 -6.669 13.259 1.00 93.88 97 GLU A CA 1
ATOM 764 C C . GLU A 1 97 ? 1.678 -7.314 12.066 1.00 93.88 97 GLU A C 1
ATOM 766 O O . GLU A 1 97 ? 2.711 -7.956 12.236 1.00 93.88 97 GLU A O 1
ATOM 771 N N . VAL A 1 98 ? 1.190 -7.074 10.845 1.00 92.19 98 VAL A N 1
ATOM 772 C CA . VAL A 1 98 ? 1.830 -7.577 9.618 1.00 92.19 98 VAL A CA 1
ATOM 773 C C . VAL A 1 98 ? 3.205 -6.942 9.401 1.00 92.19 98 VAL A C 1
ATOM 775 O O . VAL A 1 98 ? 4.167 -7.639 9.093 1.00 92.19 98 VAL A O 1
ATOM 778 N N . LEU A 1 99 ? 3.330 -5.626 9.588 1.00 91.12 99 LEU A N 1
ATOM 779 C CA . LEU A 1 99 ? 4.607 -4.924 9.447 1.00 91.12 99 LEU A CA 1
ATOM 780 C C . LEU A 1 99 ? 5.632 -5.364 10.500 1.00 91.12 99 LEU A C 1
ATOM 782 O O . LEU A 1 99 ? 6.814 -5.434 10.175 1.00 91.12 99 LEU A O 1
ATOM 786 N N . ALA A 1 100 ? 5.198 -5.681 11.724 1.00 90.19 100 ALA A N 1
ATOM 787 C CA . ALA A 1 100 ? 6.074 -6.213 12.766 1.00 90.19 100 ALA A CA 1
ATOM 788 C C . ALA A 1 100 ? 6.634 -7.593 12.381 1.00 90.19 100 ALA A C 1
ATOM 790 O O . ALA A 1 100 ? 7.847 -7.783 12.407 1.00 90.19 100 ALA A O 1
ATOM 791 N N . GLN A 1 101 ? 5.784 -8.507 11.900 1.00 88.50 101 GLN A N 1
ATOM 792 C CA . GLN A 1 101 ? 6.210 -9.836 11.429 1.00 88.50 101 GLN A CA 1
ATOM 793 C C . GLN A 1 101 ? 7.213 -9.756 10.264 1.00 88.50 101 GLN A C 1
ATOM 795 O O . GLN A 1 101 ? 8.156 -10.544 10.181 1.00 88.50 101 GLN A O 1
ATOM 800 N N . LEU A 1 102 ? 7.037 -8.774 9.373 1.00 83.75 102 LEU A N 1
ATOM 801 C CA . LEU A 1 102 ? 7.964 -8.509 8.267 1.00 83.75 102 LEU A CA 1
ATOM 802 C C . LEU A 1 102 ? 9.265 -7.819 8.719 1.00 83.75 102 LEU A C 1
ATOM 804 O O . LEU A 1 102 ? 10.254 -7.862 7.990 1.00 83.75 102 LEU A O 1
ATOM 808 N N . GLY A 1 103 ? 9.264 -7.159 9.880 1.00 71.38 103 GLY A N 1
ATOM 809 C CA . GLY A 1 103 ? 10.425 -6.479 10.460 1.00 71.38 103 GLY A CA 1
ATOM 810 C C . GLY A 1 103 ? 11.301 -7.390 11.322 1.00 71.38 103 GLY A C 1
ATOM 811 O O . GLY A 1 103 ? 12.519 -7.256 11.297 1.00 71.38 103 GLY A O 1
ATOM 812 N N . GLU A 1 104 ? 10.706 -8.352 12.028 1.00 53.41 104 GLU A N 1
ATOM 813 C CA . GLU A 1 104 ? 11.438 -9.336 12.844 1.00 53.41 104 GLU A CA 1
ATOM 814 C C . GLU A 1 104 ? 12.160 -10.402 11.993 1.00 53.41 104 GLU A C 1
ATOM 816 O O . GLU A 1 104 ? 13.067 -11.077 12.471 1.00 53.41 104 GLU A O 1
ATOM 821 N N . SER A 1 105 ? 11.834 -10.506 10.699 1.00 50.09 105 SER A N 1
ATOM 822 C CA . SER A 1 105 ? 12.485 -11.429 9.754 1.00 50.09 105 SER A CA 1
ATOM 823 C C . SER A 1 105 ? 13.885 -10.997 9.281 1.00 50.09 105 SER A C 1
ATOM 825 O O . SER A 1 105 ? 14.442 -11.640 8.394 1.00 50.09 105 SER A O 1
ATOM 827 N N . GLU A 1 106 ? 14.491 -9.952 9.858 1.00 48.28 106 GLU A N 1
ATOM 828 C CA . GLU A 1 106 ? 15.918 -9.645 9.630 1.00 48.28 106 GLU A CA 1
ATOM 829 C C . GLU A 1 106 ? 16.872 -10.452 10.534 1.00 48.28 106 GLU A C 1
ATOM 831 O O . GLU A 1 106 ? 18.089 -10.340 10.407 1.00 48.28 106 GLU A O 1
ATOM 836 N N . ALA A 1 107 ? 16.349 -11.362 11.363 1.00 42.75 107 ALA A N 1
ATOM 837 C CA . ALA A 1 107 ? 17.143 -12.380 12.045 1.00 42.75 107 ALA A CA 1
ATOM 838 C C . ALA A 1 107 ? 16.482 -13.761 11.920 1.00 42.75 107 ALA A C 1
ATOM 840 O O . ALA A 1 107 ? 15.722 -14.185 12.780 1.00 42.75 107 ALA A O 1
ATOM 841 N N . GLY A 1 108 ? 16.779 -14.452 10.817 1.00 45.53 108 GLY A N 1
ATOM 842 C CA . GLY A 1 108 ? 16.717 -15.911 10.692 1.00 45.53 108 GLY A CA 1
ATOM 843 C C . GLY A 1 108 ? 15.493 -16.616 11.283 1.00 45.53 108 GLY A C 1
ATOM 844 O O . GLY A 1 108 ? 15.566 -17.170 12.371 1.00 45.53 108 GLY A O 1
ATOM 845 N N . SER A 1 109 ? 14.417 -16.742 10.511 1.00 35.41 109 SER A N 1
ATOM 846 C CA . SER A 1 109 ? 13.523 -17.894 10.655 1.00 35.41 109 SER A CA 1
ATOM 847 C C . SER A 1 109 ? 12.719 -18.089 9.381 1.00 35.41 109 SER A C 1
ATOM 849 O O . SER A 1 109 ? 11.709 -17.434 9.128 1.00 35.41 109 SER A O 1
ATOM 851 N N . VAL A 1 110 ? 13.205 -19.006 8.549 1.00 41.91 110 VAL A N 1
ATOM 852 C CA . VAL A 1 110 ? 12.427 -19.616 7.477 1.00 41.91 110 VAL A CA 1
ATOM 853 C C . VAL A 1 110 ? 11.335 -20.432 8.167 1.00 41.91 110 VAL A C 1
ATOM 855 O O . VAL A 1 110 ? 11.565 -21.567 8.580 1.00 41.91 110 VAL A O 1
ATOM 858 N N . ALA A 1 111 ? 10.159 -19.837 8.364 1.00 37.84 111 ALA A N 1
ATOM 859 C CA . ALA A 1 111 ? 9.003 -20.556 8.875 1.00 37.84 111 ALA A CA 1
ATOM 860 C C . ALA A 1 111 ? 8.582 -21.602 7.831 1.00 37.84 111 ALA A C 1
ATOM 862 O O . ALA A 1 111 ? 7.983 -21.295 6.799 1.00 37.84 111 ALA A O 1
ATOM 863 N N . ALA A 1 112 ? 8.969 -22.845 8.109 1.00 46.44 112 ALA A N 1
ATOM 864 C CA . ALA A 1 112 ? 8.609 -24.043 7.377 1.00 46.44 112 ALA A CA 1
ATOM 865 C C . ALA A 1 112 ? 7.084 -24.150 7.257 1.00 46.44 112 ALA A C 1
ATOM 867 O O . ALA A 1 112 ? 6.379 -24.300 8.255 1.00 46.44 112 ALA A O 1
ATOM 868 N N . GLY A 1 113 ? 6.573 -24.075 6.028 1.00 42.62 113 GLY A N 1
ATOM 869 C CA . GLY A 1 113 ? 5.151 -24.296 5.786 1.00 42.62 113 GLY A CA 1
ATOM 870 C C . GLY A 1 113 ? 4.548 -23.682 4.530 1.00 42.62 113 GLY A C 1
ATOM 871 O O . GLY A 1 113 ? 3.349 -23.440 4.535 1.00 42.62 113 GLY A O 1
ATOM 872 N N . SER A 1 114 ? 5.299 -23.412 3.458 1.00 43.06 114 SER A N 1
ATOM 873 C CA . SER A 1 114 ? 4.677 -23.167 2.148 1.00 43.06 114 SER A CA 1
ATOM 874 C C . SER A 1 114 ? 5.695 -23.253 1.012 1.00 43.06 114 SER A C 1
ATOM 876 O O . SER A 1 114 ? 6.344 -22.267 0.698 1.00 43.06 114 SER A O 1
ATOM 878 N N . ARG A 1 115 ? 5.768 -24.449 0.409 1.00 39.47 115 ARG A N 1
ATOM 879 C CA . ARG A 1 115 ? 6.363 -24.805 -0.897 1.00 39.47 115 ARG A CA 1
ATOM 880 C C . ARG A 1 115 ? 7.822 -24.397 -1.115 1.00 39.47 115 ARG A C 1
ATOM 882 O O . ARG A 1 115 ? 8.153 -23.221 -1.159 1.00 39.47 115 ARG A O 1
ATOM 889 N N . ASP A 1 116 ? 8.660 -25.395 -1.377 1.00 35.88 116 ASP A N 1
ATOM 890 C CA . ASP A 1 116 ? 10.031 -25.214 -1.844 1.00 35.88 116 ASP A CA 1
ATOM 891 C C . ASP A 1 116 ? 10.067 -24.299 -3.077 1.00 35.88 116 ASP A C 1
ATOM 893 O O . ASP A 1 116 ? 9.739 -24.696 -4.196 1.00 35.88 116 ASP A O 1
ATOM 897 N N . ILE A 1 117 ? 10.448 -23.040 -2.867 1.00 47.31 117 ILE A N 1
ATOM 898 C CA . ILE A 1 117 ? 10.905 -22.165 -3.938 1.00 47.31 117 ILE A CA 1
ATOM 899 C C . ILE A 1 117 ? 12.378 -22.518 -4.118 1.00 47.31 117 ILE A C 1
ATOM 901 O O . ILE A 1 117 ? 13.228 -22.078 -3.345 1.00 47.31 117 ILE A O 1
ATOM 905 N N . SER A 1 118 ? 12.686 -23.350 -5.115 1.00 43.50 118 SER A N 1
ATOM 906 C CA . SER A 1 118 ? 14.067 -23.551 -5.543 1.00 43.50 118 SER A CA 1
ATOM 907 C C . SER A 1 118 ? 14.606 -22.211 -6.040 1.00 43.50 118 SER A C 1
ATOM 909 O O . SER A 1 118 ? 14.155 -21.683 -7.058 1.00 43.50 118 SER A O 1
ATOM 911 N N . SER A 1 119 ? 15.539 -21.638 -5.286 1.00 46.41 119 SER A N 1
ATOM 912 C CA . SER A 1 119 ? 16.275 -20.444 -5.678 1.00 46.41 119 SER A CA 1
ATOM 913 C C . SER A 1 119 ? 17.033 -20.738 -6.972 1.00 46.41 119 SER A C 1
ATOM 915 O O . SER A 1 119 ? 17.979 -21.524 -6.973 1.00 46.41 119 SER A O 1
ATOM 917 N N . ASN A 1 120 ? 16.638 -20.108 -8.079 1.00 44.41 120 ASN A N 1
ATOM 918 C CA . ASN A 1 120 ? 17.526 -19.988 -9.228 1.00 44.41 120 ASN A CA 1
ATOM 919 C C . ASN A 1 120 ? 18.588 -18.954 -8.851 1.00 44.41 120 ASN A C 1
ATOM 921 O O . ASN A 1 120 ? 18.455 -17.768 -9.149 1.00 44.41 120 ASN A O 1
ATOM 925 N N . VAL A 1 121 ? 19.626 -19.406 -8.146 1.00 47.91 121 VAL A N 1
ATOM 926 C CA . VAL A 1 121 ? 20.877 -18.661 -8.008 1.00 47.91 121 VAL A CA 1
ATOM 927 C C . VAL A 1 121 ? 21.394 -18.412 -9.422 1.00 47.91 121 VAL A C 1
ATOM 929 O O . VAL A 1 121 ? 21.880 -19.328 -10.077 1.00 47.91 121 VAL A O 1
ATOM 932 N N . THR A 1 122 ? 21.265 -17.185 -9.918 1.00 52.44 122 THR A N 1
ATOM 933 C CA . THR A 1 122 ? 21.782 -16.804 -11.240 1.00 52.44 122 THR A CA 1
ATOM 934 C C . THR A 1 122 ? 23.148 -16.134 -11.185 1.00 52.44 122 THR A C 1
ATOM 936 O O . THR A 1 122 ? 23.682 -15.823 -12.246 1.00 52.44 122 THR A O 1
ATOM 939 N N . HIS A 1 123 ? 23.763 -15.925 -10.010 1.00 47.16 123 HIS A N 1
ATOM 940 C CA . HIS A 1 123 ? 25.135 -15.416 -10.001 1.00 47.16 123 HIS A CA 1
ATOM 941 C C . HIS A 1 123 ? 25.961 -15.715 -8.742 1.00 47.16 123 HIS A C 1
ATOM 943 O O . HIS A 1 123 ? 25.902 -15.013 -7.738 1.00 47.16 123 HIS A O 1
ATOM 949 N N . SER A 1 124 ? 26.818 -16.725 -8.865 1.00 53.41 124 SER A N 1
ATOM 950 C CA . SER A 1 124 ? 28.127 -16.785 -8.209 1.00 53.41 124 SER A CA 1
ATOM 951 C C . SER A 1 124 ? 29.077 -17.524 -9.158 1.00 53.41 124 SER A C 1
ATOM 953 O O . SER A 1 124 ? 29.429 -18.678 -8.932 1.00 53.41 124 SER A O 1
ATOM 955 N N . GLY A 1 125 ? 29.389 -16.920 -10.306 1.00 40.91 125 GLY A N 1
ATOM 956 C CA . GLY A 1 125 ? 30.220 -17.565 -11.322 1.00 40.91 125 GLY A CA 1
ATOM 957 C C . GLY A 1 125 ? 30.548 -16.628 -12.476 1.00 40.9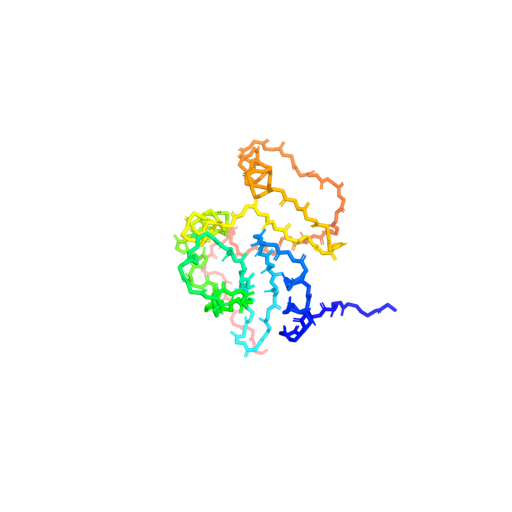1 125 GLY A C 1
ATOM 958 O O . GLY A 1 125 ? 29.660 -15.971 -13.008 1.00 40.91 125 GLY A O 1
ATOM 959 N N . ASP A 1 126 ? 31.837 -16.567 -12.794 1.00 44.53 126 ASP A N 1
ATOM 960 C CA . ASP A 1 126 ? 32.511 -15.722 -13.779 1.00 44.53 126 ASP A CA 1
ATOM 961 C C . ASP A 1 126 ? 31.777 -15.613 -15.137 1.00 44.53 126 ASP A C 1
ATOM 963 O O . ASP A 1 126 ? 31.456 -16.610 -15.787 1.00 44.53 126 ASP A O 1
ATOM 967 N N . ILE A 1 127 ? 31.531 -14.368 -15.563 1.00 53.25 127 ILE A N 1
ATOM 968 C CA . ILE A 1 127 ? 30.803 -13.970 -16.783 1.00 53.25 127 ILE A CA 1
ATOM 969 C C . ILE A 1 127 ? 31.560 -14.388 -18.060 1.00 53.25 127 ILE A C 1
ATOM 971 O O . ILE A 1 127 ? 30.969 -14.458 -19.138 1.00 53.25 127 ILE A O 1
ATOM 975 N N . ALA A 1 128 ? 32.847 -14.730 -17.961 1.00 53.31 128 ALA A N 1
ATOM 976 C CA . ALA A 1 128 ? 33.672 -15.082 -19.114 1.00 53.31 128 ALA A CA 1
ATOM 977 C C . ALA A 1 128 ? 33.347 -16.447 -19.770 1.00 53.31 128 ALA A C 1
ATOM 979 O O . ALA A 1 128 ? 33.882 -16.739 -20.838 1.00 53.31 128 ALA A O 1
ATOM 980 N N . ALA A 1 129 ? 32.482 -17.284 -19.179 1.00 48.81 129 ALA A N 1
ATOM 981 C CA . ALA A 1 129 ? 32.249 -18.661 -19.642 1.00 48.81 129 ALA A CA 1
ATOM 982 C C . ALA A 1 129 ? 30.920 -18.914 -20.392 1.00 48.81 129 ALA A C 1
ATOM 984 O O . ALA A 1 129 ? 30.626 -20.060 -20.738 1.00 48.81 129 ALA A O 1
ATOM 985 N N . MET A 1 130 ? 30.092 -17.900 -20.664 1.00 44.69 130 MET A N 1
ATOM 986 C CA . MET A 1 130 ? 28.793 -18.125 -21.317 1.00 44.69 130 MET A CA 1
ATOM 987 C C . MET A 1 130 ? 28.912 -18.219 -22.848 1.00 44.69 130 MET A C 1
ATOM 989 O O . MET A 1 130 ? 28.907 -17.214 -23.555 1.00 44.69 130 MET A O 1
ATOM 993 N N . GLN A 1 131 ? 28.972 -19.446 -23.378 1.00 46.75 131 GLN A N 1
ATOM 994 C CA . GLN A 1 131 ? 28.700 -19.708 -24.795 1.00 46.75 131 GLN A CA 1
ATOM 995 C C . GLN A 1 131 ? 27.190 -19.644 -25.075 1.00 46.75 131 GLN A C 1
ATOM 997 O O . GLN A 1 131 ? 26.382 -20.235 -24.360 1.00 46.75 131 GLN A O 1
ATOM 1002 N N . HIS A 1 132 ? 26.823 -18.925 -26.137 1.00 39.62 132 HIS A N 1
ATOM 1003 C CA . HIS A 1 132 ? 25.460 -18.819 -26.656 1.00 39.62 132 HIS A CA 1
ATOM 1004 C C . HIS A 1 132 ? 24.924 -20.194 -27.079 1.00 39.62 132 HIS A C 1
ATOM 1006 O O . HIS A 1 132 ? 25.502 -20.839 -27.954 1.00 39.62 132 HIS A O 1
ATOM 1012 N N . ILE A 1 133 ? 23.788 -20.611 -26.522 1.00 45.31 133 ILE A N 1
ATOM 1013 C CA . ILE A 1 133 ? 23.037 -21.762 -27.035 1.00 45.31 133 ILE A CA 1
ATOM 1014 C C . ILE A 1 133 ? 22.114 -21.258 -28.154 1.00 45.31 133 ILE A C 1
ATOM 1016 O O . ILE A 1 133 ? 21.391 -20.279 -27.966 1.00 45.31 133 ILE A O 1
ATOM 1020 N N . ARG A 1 134 ? 22.210 -21.900 -29.324 1.00 43.25 134 ARG A N 1
ATOM 1021 C CA . ARG A 1 134 ? 21.306 -21.745 -30.474 1.00 43.25 134 ARG A CA 1
ATOM 1022 C C . ARG A 1 134 ? 20.037 -22.562 -30.288 1.00 43.25 134 ARG A C 1
ATOM 1024 O O . ARG A 1 134 ? 20.155 -23.676 -29.734 1.00 43.25 134 ARG A O 1
#

Foldseek 3Di:
DDDDPQQDPVNLFVLCLVDAFEKEWGWDPPPPIWIKMKTQHPPPDPDPVSGTIDIDDTHDPVNCVVPPPLVVLVVCCVVRVGQWYQDPVRDTDGNVVVSVVVVVVVDDDPPPDDDDPPDPPPDDDDPVPDDDDD

Nearest PDB structures (foldseek):
  7r81-assembly1_s1  TM=2.601E-01  e=5.756E-01  Neurospora crassa

Mean predicted aligned error: 12.98 Å

Secondary structure (DSSP, 8-state):
--------HHHHHHHHHT-SEEEEEEEE-TTSSEEEEEEEESTT-SSTTTTS-EEPPPB-HHHHHHS-HHHHHHHHHHHTT--EEE-TT--EEEHHHHHHHHHHTTS----S-S---------SS-GGG-PPP-

Organism: Strongylus vulgaris (NCBI:txid40348)

Sequence (134 aa):
MGIGTTFGISRVDKLLEQHKSALIMRLSFVTGGTICFTVKSTAHTLDHRATRPIHLEPLDLKRLQTKCLKDYLRDIADAEKVKYILNSAHQVIRITEVLAQLGESEAGSVAAGSRDISSNVTHSGDIAAMQHIR

pLDDT: mean 74.33, std 21.03, range [31.03, 95.69]